Protein AF-A0A3G8WJI6-F1 (afdb_monomer_lite)

Foldseek 3Di:
DDDDCVVVFDADQPEKDKDWPDDDQFWTWIDIHHHPNHDDDDDDDPDDAWDADPDAKDWDADPNDTDIDGDDDGTIGDTDDPDD

Sequence (84 aa):
MQNNFLNHLVFSKEKPSTYVIKKTDKIQQIAVGLGEKTLLKKHITPVPTNLVMVKGSIFFKINGEENLFRKEILLISLWIQNTR

Secondary structure (DSSP, 8-state):
----GGGG----SSS-EEEEEEE-SSEEEEEEE--TTPPPPP---SS-----B-SSEEEEEETTEEEEEES-B----EE-----

Organism: NCBI:txid536441

pLDDT: mean 70.84, std 17.35, range [28.14, 88.88]

Radius of gyration: 13.67 Å; chains: 1; bounding box: 39×40×25 Å

Structure (mmCIF, N/CA/C/O backbone):
data_AF-A0A3G8WJI6-F1
#
_entry.id   AF-A0A3G8WJI6-F1
#
loop_
_atom_site.group_PDB
_atom_site.id
_atom_site.type_symbol
_atom_site.label_atom_id
_atom_site.label_alt_id
_atom_site.label_comp_id
_atom_site.label_asym_id
_atom_site.label_entity_id
_atom_site.label_seq_id
_atom_site.pdbx_PDB_ins_code
_atom_site.Cartn_x
_atom_site.Cartn_y
_atom_site.Cartn_z
_atom_site.occupancy
_atom_site.B_iso_or_equiv
_atom_site.auth_seq_id
_atom_site.auth_comp_id
_atom_site.auth_asym_id
_atom_site.auth_atom_id
_atom_site.pdbx_PDB_model_num
ATOM 1 N N . MET A 1 1 ? -7.824 -24.429 1.780 1.00 39.72 1 MET A N 1
ATOM 2 C CA . MET A 1 1 ? -8.399 -23.156 2.268 1.00 39.72 1 MET A CA 1
ATOM 3 C C . MET A 1 1 ? -7.814 -22.022 1.445 1.00 39.72 1 MET A C 1
ATOM 5 O O . MET A 1 1 ? -6.599 -21.954 1.319 1.00 39.72 1 MET A O 1
ATOM 9 N N . GLN A 1 2 ? -8.652 -21.204 0.809 1.00 47.03 2 GLN A N 1
ATOM 10 C CA . GLN A 1 2 ? -8.200 -20.099 -0.039 1.00 47.03 2 GLN A CA 1
ATOM 11 C C . GLN A 1 2 ? -7.767 -18.932 0.862 1.00 47.03 2 GLN A C 1
ATOM 13 O O . GLN A 1 2 ? -8.552 -18.459 1.680 1.00 47.03 2 GLN A O 1
ATOM 18 N N . ASN A 1 3 ? -6.497 -18.531 0.778 1.00 58.47 3 ASN A N 1
ATOM 19 C CA . ASN A 1 3 ? -5.895 -17.562 1.694 1.00 58.47 3 ASN A CA 1
ATOM 20 C C . ASN A 1 3 ? -6.377 -16.141 1.342 1.00 58.47 3 ASN A C 1
ATOM 22 O O . ASN A 1 3 ? -5.950 -15.573 0.337 1.00 58.47 3 ASN A O 1
ATOM 26 N N . ASN A 1 4 ? -7.301 -15.582 2.127 1.00 83.62 4 ASN A N 1
ATOM 27 C CA . ASN A 1 4 ? -7.850 -14.246 1.889 1.00 83.62 4 ASN A CA 1
ATOM 28 C C . ASN A 1 4 ? -7.053 -13.189 2.668 1.00 83.62 4 ASN A C 1
ATOM 30 O O . ASN A 1 4 ? -7.210 -13.052 3.881 1.00 83.62 4 ASN A O 1
ATOM 34 N N . PHE A 1 5 ? -6.226 -12.411 1.964 1.00 82.44 5 PHE A N 1
ATOM 35 C CA . PHE A 1 5 ? -5.377 -11.377 2.572 1.00 82.44 5 PHE A CA 1
ATOM 36 C C . PHE A 1 5 ? -6.169 -10.279 3.303 1.00 82.44 5 PHE A C 1
ATOM 38 O O . PHE A 1 5 ? -5.611 -9.600 4.163 1.00 82.44 5 PHE A O 1
ATOM 45 N N . LEU A 1 6 ? -7.462 -10.106 2.999 1.00 83.31 6 LEU A N 1
ATOM 46 C CA . LEU A 1 6 ? -8.314 -9.110 3.656 1.00 83.31 6 LEU A CA 1
ATOM 47 C C . LEU A 1 6 ? -8.457 -9.361 5.160 1.00 83.31 6 LEU A C 1
ATOM 49 O O . LEU A 1 6 ? -8.596 -8.406 5.918 1.00 83.31 6 LEU A O 1
ATOM 53 N N . ASN A 1 7 ? -8.361 -10.619 5.597 1.00 88.75 7 ASN A N 1
ATOM 54 C CA . ASN A 1 7 ? -8.478 -10.989 7.008 1.00 88.75 7 ASN A CA 1
ATOM 55 C C . ASN A 1 7 ? -7.279 -10.519 7.852 1.00 88.75 7 ASN A C 1
ATOM 57 O O . ASN A 1 7 ? -7.344 -10.550 9.077 1.00 88.75 7 ASN A O 1
ATOM 61 N N . HIS A 1 8 ? -6.190 -10.086 7.210 1.00 88.88 8 HIS A N 1
ATOM 62 C CA . HIS A 1 8 ? -4.987 -9.583 7.876 1.00 88.88 8 HIS A CA 1
ATOM 63 C C . HIS A 1 8 ? -4.925 -8.051 7.939 1.00 88.88 8 HIS A C 1
ATOM 65 O O . HIS A 1 8 ? -3.966 -7.498 8.477 1.00 88.88 8 HIS A O 1
ATOM 71 N N . LEU A 1 9 ? -5.918 -7.356 7.378 1.00 86.62 9 LEU A N 1
ATOM 72 C CA . LEU A 1 9 ? -5.961 -5.898 7.345 1.00 86.62 9 LEU A CA 1
ATOM 73 C C . LEU A 1 9 ? -6.918 -5.344 8.397 1.00 86.62 9 LEU A C 1
ATOM 75 O O . LEU A 1 9 ? -8.019 -5.850 8.601 1.00 86.62 9 LEU A O 1
ATOM 79 N N . VAL A 1 10 ? -6.509 -4.234 9.008 1.00 87.31 10 VAL A N 1
ATOM 80 C CA . VAL A 1 10 ? -7.338 -3.443 9.922 1.00 87.31 10 VAL A CA 1
ATOM 81 C C . VAL A 1 10 ? -7.650 -2.105 9.262 1.00 87.31 10 VAL A C 1
ATOM 83 O O . VAL A 1 10 ? -6.746 -1.350 8.899 1.00 87.31 10 VAL A O 1
ATOM 86 N N . PHE A 1 11 ? -8.936 -1.798 9.111 1.00 85.75 11 PHE A N 1
ATOM 87 C CA . PHE A 1 11 ? -9.413 -0.549 8.517 1.00 85.75 11 PHE A CA 1
ATOM 88 C C . PHE A 1 11 ? -9.651 0.486 9.624 1.00 85.75 11 PHE A C 1
ATOM 90 O O . PHE A 1 11 ? -10.777 0.705 10.064 1.00 85.75 11 PHE A O 1
ATOM 97 N N . SER A 1 12 ? -8.563 1.081 10.115 1.00 81.88 12 SER A N 1
ATOM 98 C CA . SER A 1 12 ? -8.576 2.109 11.165 1.00 81.88 12 SER A CA 1
ATOM 99 C C . SER A 1 12 ? -8.566 3.515 10.565 1.00 81.88 12 SER A C 1
ATOM 101 O O . SER A 1 12 ? -7.932 3.735 9.535 1.00 81.88 12 SER A O 1
ATOM 103 N N . LYS A 1 13 ? -9.229 4.471 11.233 1.00 81.44 13 LYS A N 1
ATOM 104 C CA . LYS A 1 13 ? -9.181 5.901 10.873 1.00 81.44 13 LYS A CA 1
ATOM 105 C C . LYS A 1 13 ? -7.841 6.558 11.232 1.00 81.44 13 LYS A C 1
ATOM 107 O O . LYS A 1 13 ? -7.509 7.595 10.668 1.00 81.44 13 LYS A O 1
ATOM 112 N N . GLU A 1 14 ? -7.066 5.954 12.132 1.00 82.25 14 GLU A N 1
ATOM 113 C CA . GLU A 1 14 ? -5.839 6.537 12.689 1.00 82.25 14 GLU A CA 1
ATOM 114 C C . GLU A 1 14 ? -4.616 6.320 11.796 1.00 82.25 14 GLU A C 1
ATOM 116 O O . GLU A 1 14 ? -3.825 7.240 11.587 1.00 82.25 14 GLU A O 1
ATOM 121 N N . LYS A 1 15 ? -4.436 5.101 11.270 1.00 81.62 15 LYS A N 1
ATOM 122 C CA . LYS A 1 15 ? -3.267 4.744 10.458 1.00 81.62 15 LYS A CA 1
ATOM 123 C C . LYS A 1 15 ? -3.574 3.653 9.430 1.00 81.62 15 LYS A C 1
ATOM 125 O O . LYS A 1 15 ? -4.364 2.754 9.729 1.00 81.62 15 LYS A O 1
ATOM 130 N N . PRO A 1 16 ? -2.913 3.678 8.256 1.00 83.81 16 PRO A N 1
ATOM 131 C CA . PRO A 1 16 ? -2.959 2.568 7.314 1.00 83.81 16 PRO A CA 1
ATOM 132 C C . PRO A 1 16 ? -2.442 1.274 7.951 1.00 83.81 16 PRO A C 1
ATOM 134 O O . PRO A 1 16 ? -1.429 1.289 8.655 1.00 83.81 16 PRO A O 1
ATOM 137 N N . SER A 1 17 ? -3.095 0.152 7.663 1.00 86.12 17 SER A N 1
ATOM 138 C CA . SER A 1 17 ? -2.533 -1.180 7.907 1.00 86.12 17 SER A CA 1
ATOM 139 C C . SER A 1 17 ? -1.884 -1.714 6.636 1.00 86.12 17 SER A C 1
ATOM 141 O O . SER A 1 17 ? -2.305 -1.376 5.529 1.00 86.12 17 SER A O 1
ATOM 143 N N . THR A 1 18 ? -0.852 -2.542 6.776 1.00 85.44 18 THR A N 1
ATOM 144 C CA . THR A 1 18 ? -0.193 -3.186 5.639 1.00 85.44 18 THR A CA 1
ATOM 145 C C . THR A 1 18 ? -0.015 -4.673 5.893 1.00 85.44 18 THR A C 1
ATOM 147 O O . THR A 1 18 ? 0.215 -5.105 7.021 1.00 85.44 18 THR A O 1
ATOM 150 N N . TYR A 1 19 ? -0.116 -5.464 4.831 1.00 86.75 19 TYR A N 1
ATOM 151 C CA . TYR A 1 19 ? 0.139 -6.897 4.865 1.00 86.75 19 TYR A CA 1
ATOM 152 C C . TYR A 1 19 ? 0.928 -7.306 3.626 1.00 86.75 19 TYR A C 1
ATOM 154 O O . TYR A 1 19 ? 0.544 -6.986 2.503 1.00 86.75 19 TYR A O 1
ATOM 162 N N . VAL A 1 20 ? 2.043 -8.008 3.814 1.00 87.69 20 VAL A N 1
ATOM 163 C CA . VAL A 1 20 ? 2.864 -8.492 2.701 1.00 87.69 20 VAL A CA 1
ATOM 164 C C . VAL A 1 20 ? 2.244 -9.780 2.163 1.00 87.69 20 VAL A C 1
ATOM 166 O O . VAL A 1 20 ? 2.323 -10.821 2.804 1.00 87.69 20 VAL A O 1
ATOM 169 N N . ILE A 1 21 ? 1.653 -9.710 0.970 1.00 88.12 21 ILE A N 1
ATOM 170 C CA . ILE A 1 21 ? 1.102 -10.870 0.254 1.00 88.12 21 ILE A CA 1
ATOM 171 C C . ILE A 1 21 ? 2.242 -11.750 -0.273 1.00 88.12 21 ILE A C 1
ATOM 173 O O . ILE A 1 21 ? 2.197 -12.974 -0.174 1.00 88.12 21 ILE A O 1
ATOM 177 N N . LYS A 1 22 ? 3.269 -11.126 -0.861 1.00 86.12 22 LYS A N 1
ATOM 178 C CA . LYS A 1 22 ? 4.423 -11.821 -1.442 1.00 86.12 22 LYS A CA 1
ATOM 179 C C . LYS A 1 22 ? 5.656 -10.939 -1.353 1.00 86.12 22 LYS A C 1
ATOM 181 O O . LYS A 1 22 ? 5.571 -9.739 -1.585 1.00 86.12 22 LYS A O 1
ATOM 186 N N . LYS A 1 23 ? 6.816 -11.514 -1.052 1.00 85.31 23 LYS A N 1
ATOM 187 C CA . LYS A 1 23 ? 8.096 -10.805 -1.129 1.00 85.31 23 LYS A CA 1
ATOM 188 C C . LYS A 1 23 ? 9.186 -11.751 -1.610 1.00 85.31 23 LYS A C 1
ATOM 190 O O . LYS A 1 23 ? 9.319 -12.856 -1.105 1.00 85.31 23 LYS A O 1
ATOM 195 N N . THR A 1 24 ? 9.914 -11.298 -2.616 1.00 87.12 24 THR A N 1
ATOM 196 C CA . THR A 1 24 ? 11.056 -11.936 -3.273 1.00 87.12 24 THR A CA 1
ATOM 197 C C . THR A 1 24 ? 11.999 -10.824 -3.727 1.00 87.12 24 THR A C 1
ATOM 199 O O . THR A 1 24 ? 11.624 -9.651 -3.690 1.00 87.12 24 THR A O 1
ATOM 202 N N . ASP A 1 25 ? 13.166 -11.182 -4.247 1.00 82.31 25 ASP A N 1
ATOM 203 C CA . ASP A 1 25 ? 14.151 -10.204 -4.727 1.00 82.31 25 ASP A CA 1
ATOM 204 C C . ASP A 1 25 ? 13.680 -9.404 -5.953 1.00 82.31 25 ASP A C 1
ATOM 206 O O . ASP A 1 25 ? 14.237 -8.355 -6.253 1.00 82.31 25 ASP A O 1
ATOM 210 N N . LYS A 1 26 ? 12.658 -9.898 -6.668 1.00 80.88 26 LYS A N 1
ATOM 211 C CA . LYS A 1 26 ? 12.113 -9.276 -7.891 1.00 80.88 26 LYS A CA 1
ATOM 212 C C . LYS A 1 26 ? 10.739 -8.641 -7.673 1.00 80.88 26 LYS A C 1
ATOM 214 O O . LYS A 1 26 ? 10.381 -7.645 -8.291 1.00 80.88 26 LYS A O 1
ATOM 219 N N . ILE A 1 27 ? 9.937 -9.249 -6.806 1.00 81.56 27 ILE A N 1
ATOM 220 C CA . ILE A 1 27 ? 8.530 -8.907 -6.591 1.00 81.56 27 ILE A CA 1
ATOM 221 C C . ILE A 1 27 ? 8.312 -8.692 -5.105 1.00 81.56 27 ILE A C 1
ATOM 223 O O . ILE A 1 27 ? 8.600 -9.581 -4.304 1.00 81.56 27 ILE A O 1
ATOM 227 N N . GLN A 1 28 ? 7.690 -7.582 -4.747 1.00 84.31 28 GLN A N 1
ATOM 228 C CA . GLN A 1 28 ? 7.082 -7.397 -3.434 1.00 84.31 28 GLN A CA 1
ATOM 229 C C . GLN A 1 28 ? 5.577 -7.210 -3.665 1.00 84.31 28 GLN A C 1
ATOM 231 O O . GLN A 1 28 ? 5.168 -6.879 -4.744 1.00 84.31 28 GLN A O 1
ATOM 236 N N . GLN A 1 29 ? 4.664 -7.527 -2.774 1.00 85.50 29 GLN A N 1
ATOM 237 C CA . GLN A 1 29 ? 3.231 -7.309 -3.004 1.00 85.50 29 GLN A CA 1
ATOM 238 C C . GLN A 1 29 ? 2.653 -7.012 -1.648 1.00 85.50 29 GLN A C 1
ATOM 240 O O . GLN A 1 29 ? 2.790 -7.824 -0.732 1.00 85.50 29 GLN A O 1
ATOM 245 N N . ILE A 1 30 ? 2.069 -5.831 -1.507 1.00 85.75 30 ILE A N 1
ATOM 246 C CA . ILE A 1 30 ? 1.566 -5.347 -0.230 1.00 85.75 30 ILE A CA 1
ATOM 247 C C . ILE A 1 30 ? 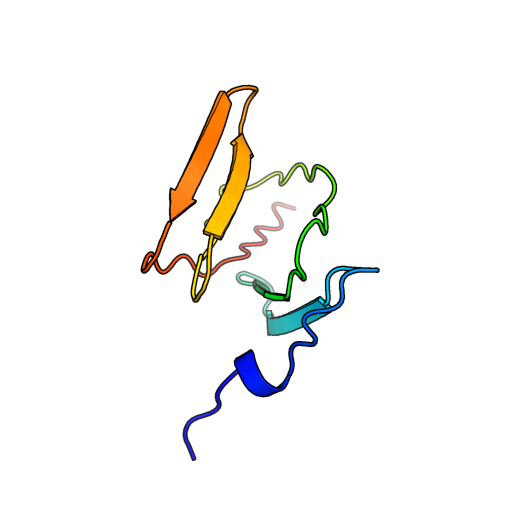0.093 -5.012 -0.406 1.00 85.75 30 ILE A C 1
ATOM 249 O O . ILE A 1 30 ? -0.286 -4.292 -1.326 1.00 85.75 30 ILE A O 1
ATOM 253 N N . ALA A 1 31 ? -0.729 -5.536 0.491 1.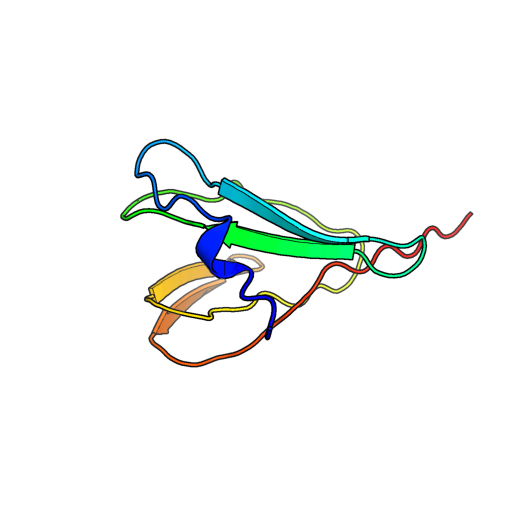00 87.25 31 ALA A N 1
ATOM 254 C CA . ALA A 1 31 ? -2.086 -5.075 0.688 1.00 87.25 31 ALA A CA 1
ATOM 255 C C . ALA A 1 31 ? -2.067 -3.918 1.688 1.00 87.25 31 ALA A C 1
ATOM 257 O O . ALA A 1 31 ? -1.375 -3.996 2.704 1.00 87.25 31 ALA A O 1
ATOM 258 N N . VAL A 1 32 ? -2.829 -2.862 1.416 1.00 85.75 32 VAL A N 1
ATOM 259 C CA . VAL A 1 32 ? -2.954 -1.705 2.306 1.00 85.75 32 VAL A CA 1
ATOM 260 C C . VAL A 1 32 ? -4.417 -1.549 2.702 1.00 85.75 32 VAL A C 1
ATOM 262 O O . VAL A 1 32 ? -5.288 -1.462 1.838 1.00 85.75 32 VAL A O 1
ATOM 265 N N . GLY A 1 33 ? -4.691 -1.525 4.004 1.00 87.06 33 GLY A N 1
ATOM 266 C CA . GLY A 1 33 ? -6.007 -1.236 4.561 1.00 87.06 33 GLY A CA 1
ATOM 267 C C . GLY A 1 33 ? -6.091 0.226 4.980 1.00 87.06 33 GLY A C 1
ATOM 268 O O . GLY A 1 33 ? -5.310 0.677 5.816 1.00 87.06 33 GLY A O 1
ATOM 269 N N . LEU A 1 34 ? -7.042 0.965 4.407 1.00 85.31 34 LEU A N 1
ATOM 270 C CA . LEU A 1 34 ? -7.301 2.368 4.732 1.00 85.31 34 LEU A CA 1
ATOM 271 C C . LEU A 1 34 ? -8.691 2.505 5.347 1.00 85.31 34 LEU A C 1
ATOM 273 O O . LEU A 1 34 ? -9.677 2.063 4.756 1.00 85.31 34 LEU A O 1
ATOM 277 N N . GLY A 1 35 ? -8.770 3.111 6.530 1.00 82.62 35 GLY A N 1
ATOM 278 C CA . GLY A 1 35 ? -10.039 3.548 7.089 1.00 82.62 35 GLY A CA 1
ATOM 279 C C . GLY A 1 35 ? -10.542 4.829 6.428 1.00 82.62 35 GLY A C 1
ATOM 280 O O . GLY A 1 35 ? -9.865 5.484 5.633 1.00 82.62 35 GLY A O 1
ATOM 281 N N . GLU A 1 36 ? -11.772 5.193 6.768 1.00 79.81 36 GLU A N 1
ATOM 282 C CA . GLU A 1 36 ? -12.391 6.421 6.285 1.00 79.81 36 GLU A CA 1
ATOM 283 C C . GLU A 1 36 ? -11.550 7.647 6.686 1.00 79.81 36 GLU A C 1
ATOM 285 O O . GLU A 1 36 ? -11.201 7.803 7.857 1.00 79.81 36 GLU A O 1
ATOM 290 N N . LYS A 1 37 ? -11.259 8.529 5.720 1.00 77.00 37 LYS A N 1
ATOM 291 C CA . LYS A 1 37 ? -10.438 9.747 5.887 1.00 77.00 37 LYS A CA 1
ATOM 292 C C . LYS A 1 37 ? -8.962 9.497 6.229 1.00 77.00 37 LYS A C 1
ATOM 294 O O . LYS A 1 37 ? -8.232 10.452 6.486 1.00 77.00 37 LYS A O 1
ATOM 299 N N . THR A 1 38 ? -8.493 8.251 6.189 1.00 75.00 38 THR A N 1
ATOM 300 C CA . THR A 1 38 ? -7.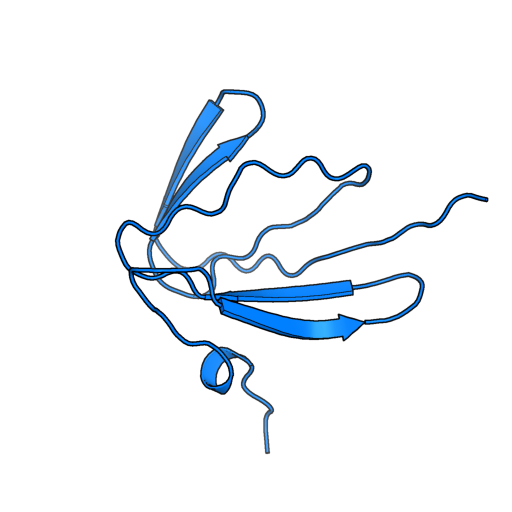072 7.939 6.359 1.00 75.00 38 THR A CA 1
ATOM 301 C C . THR A 1 38 ?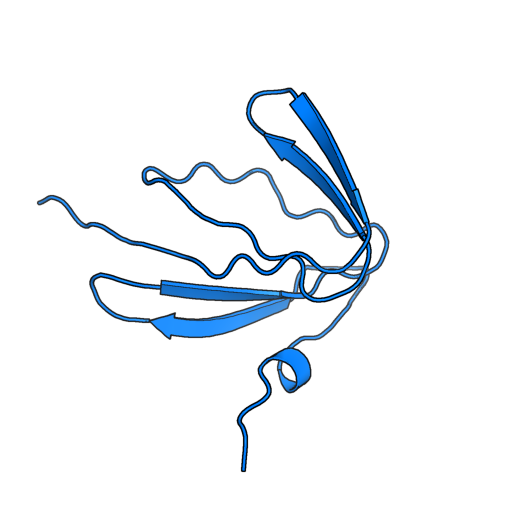 -6.297 8.260 5.085 1.00 75.00 38 THR A C 1
ATOM 303 O O . THR A 1 38 ? -6.677 7.862 3.986 1.00 75.00 38 THR A O 1
ATOM 306 N N . LEU A 1 39 ? -5.175 8.962 5.243 1.00 72.81 39 LEU A N 1
ATOM 307 C CA . LEU A 1 39 ? -4.279 9.337 4.153 1.00 72.81 39 LEU A CA 1
ATOM 308 C C . LEU A 1 39 ? -3.065 8.409 4.116 1.00 72.81 39 LEU A C 1
ATOM 310 O O . LEU A 1 39 ? -2.356 8.250 5.112 1.00 72.81 39 LEU A O 1
ATOM 314 N N . LEU A 1 40 ? -2.782 7.847 2.942 1.00 75.19 40 LEU A N 1
ATOM 315 C CA . LEU A 1 40 ? -1.480 7.254 2.665 1.00 75.19 40 LEU A CA 1
ATOM 316 C C . LEU A 1 40 ? -0.538 8.378 2.224 1.00 75.19 40 LEU A C 1
ATOM 318 O O . LEU A 1 40 ? -0.799 9.057 1.230 1.00 75.19 40 LEU A O 1
ATOM 322 N N . LYS A 1 41 ? 0.534 8.614 2.988 1.00 68.56 41 LYS A N 1
ATOM 323 C CA . LYS A 1 41 ? 1.500 9.678 2.676 1.00 68.56 41 LYS A CA 1
ATOM 324 C C . LYS A 1 41 ? 2.105 9.468 1.285 1.00 68.56 41 LYS A C 1
ATOM 326 O O . LYS A 1 41 ? 2.324 8.333 0.865 1.00 68.56 41 LYS A O 1
ATOM 331 N N . LYS A 1 42 ? 2.406 10.579 0.601 1.00 63.59 42 LYS A N 1
ATOM 332 C CA . LYS A 1 42 ? 3.055 10.586 -0.716 1.00 63.59 42 LYS A CA 1
ATOM 333 C C . LYS A 1 42 ? 4.311 9.716 -0.675 1.00 63.59 42 LYS A C 1
ATOM 335 O O . LYS A 1 42 ? 5.203 9.945 0.138 1.00 63.59 42 LYS A O 1
ATOM 340 N N . HIS A 1 43 ? 4.368 8.746 -1.573 1.00 69.19 43 HIS A N 1
ATOM 341 C CA . HIS A 1 43 ? 5.505 7.861 -1.760 1.00 69.19 43 HIS A CA 1
ATOM 342 C C . HIS A 1 43 ? 6.000 8.007 -3.200 1.00 69.19 43 HIS A C 1
ATOM 344 O O . HIS A 1 43 ? 5.195 8.079 -4.127 1.00 69.19 43 HIS A O 1
ATOM 350 N N . ILE A 1 44 ? 7.319 8.087 -3.372 1.00 61.69 44 ILE A N 1
ATOM 351 C CA . ILE A 1 44 ? 7.980 8.037 -4.675 1.00 61.69 44 ILE A CA 1
ATOM 352 C C . ILE A 1 44 ? 8.632 6.663 -4.770 1.00 61.69 44 ILE A C 1
ATOM 354 O O . ILE A 1 44 ? 9.442 6.301 -3.917 1.00 61.69 44 ILE A O 1
ATOM 358 N N . THR A 1 45 ? 8.254 5.910 -5.795 1.00 67.62 45 THR A N 1
ATOM 359 C CA . THR A 1 45 ? 8.848 4.616 -6.130 1.00 67.62 45 THR A CA 1
ATOM 360 C C . THR A 1 45 ? 9.758 4.800 -7.346 1.00 67.62 45 THR A C 1
ATOM 362 O O . THR A 1 45 ? 9.350 5.467 -8.299 1.00 67.62 45 THR A O 1
ATOM 365 N N . PRO A 1 46 ? 10.986 4.250 -7.338 1.00 67.69 46 PRO A N 1
ATOM 366 C CA . PRO A 1 46 ? 11.912 4.361 -8.465 1.00 67.69 46 PRO A CA 1
ATOM 367 C C . PRO A 1 46 ? 11.504 3.483 -9.656 1.00 67.69 46 PRO A C 1
ATOM 369 O O . PRO A 1 46 ? 12.108 3.576 -10.720 1.00 67.69 46 PRO A O 1
ATOM 372 N N . VAL A 1 47 ? 10.498 2.619 -9.484 1.00 70.50 47 VAL A N 1
ATOM 373 C CA . VAL A 1 47 ? 10.050 1.670 -10.504 1.00 70.50 47 VAL A CA 1
ATOM 374 C C . VAL A 1 47 ? 8.540 1.767 -10.731 1.00 70.50 47 VAL A C 1
ATOM 376 O O . VAL A 1 47 ? 7.786 2.029 -9.785 1.00 70.50 47 VAL A O 1
ATOM 379 N N . PRO A 1 48 ? 8.061 1.519 -11.965 1.00 69.81 48 PRO A N 1
ATOM 380 C CA . PRO A 1 48 ? 6.632 1.454 -12.252 1.00 69.81 48 PRO A CA 1
ATOM 381 C C . PRO A 1 48 ? 5.904 0.512 -11.286 1.00 69.81 48 PRO A C 1
ATOM 383 O O . PRO A 1 48 ? 6.358 -0.600 -11.016 1.00 69.81 48 PRO A O 1
ATOM 386 N N . THR A 1 49 ? 4.788 0.979 -10.730 1.00 71.06 49 THR A N 1
ATOM 387 C CA . THR A 1 49 ? 4.040 0.296 -9.666 1.00 71.06 49 THR A CA 1
ATOM 388 C C . THR A 1 49 ? 2.546 0.364 -9.977 1.00 71.06 49 THR A C 1
ATOM 390 O O . THR A 1 49 ? 2.040 1.396 -10.409 1.00 71.06 49 THR A O 1
ATOM 393 N N . ASN A 1 50 ? 1.839 -0.734 -9.728 1.00 73.88 50 ASN A N 1
ATOM 394 C CA . ASN A 1 50 ? 0.394 -0.889 -9.905 1.00 73.88 50 ASN A CA 1
ATOM 395 C C . ASN A 1 50 ? -0.330 -0.823 -8.537 1.00 73.88 50 ASN A C 1
ATOM 397 O O . ASN A 1 50 ? 0.088 -1.484 -7.588 1.00 73.88 50 ASN A O 1
ATOM 401 N N . LEU A 1 51 ? -1.422 -0.063 -8.409 1.00 75.88 51 LEU A N 1
ATOM 402 C CA . LEU A 1 51 ? -2.117 0.196 -7.125 1.00 75.88 51 LEU A CA 1
ATOM 403 C C . LEU A 1 51 ? -3.555 -0.357 -7.046 1.00 75.88 51 LEU A C 1
ATOM 405 O O . LEU A 1 51 ? -4.400 0.255 -7.663 1.00 75.88 51 LEU A O 1
ATOM 409 N N . VAL A 1 52 ? -3.882 -1.461 -6.347 1.00 74.69 52 VAL A N 1
ATOM 410 C CA . VAL A 1 52 ? -5.222 -2.108 -6.446 1.00 74.69 52 VAL A CA 1
ATOM 411 C C . VAL A 1 52 ? -6.244 -1.318 -5.662 1.00 74.69 52 VAL A C 1
ATOM 413 O O . VAL A 1 52 ? -5.973 -1.022 -4.501 1.00 74.69 52 VAL A O 1
ATOM 416 N N . MET A 1 53 ? -7.485 -1.209 -6.146 1.00 78.19 53 MET A N 1
ATOM 417 C CA . MET A 1 53 ? -8.627 -1.062 -5.245 1.00 78.19 53 MET A CA 1
ATOM 418 C C . MET A 1 53 ? -9.543 -2.293 -5.220 1.00 78.19 53 MET A C 1
ATOM 420 O O . MET A 1 53 ? -10.415 -2.486 -6.060 1.00 78.19 53 MET A O 1
ATOM 424 N N . VAL A 1 54 ? -9.405 -3.094 -4.163 1.00 78.38 54 VAL A N 1
ATOM 425 C CA . VAL A 1 54 ? -10.200 -4.322 -3.982 1.00 78.38 54 VAL A CA 1
ATOM 426 C C . VAL A 1 54 ? -11.631 -3.993 -3.554 1.00 78.38 54 VAL A C 1
ATOM 428 O O . VAL A 1 54 ? -12.586 -4.631 -3.984 1.00 78.38 54 VAL A O 1
ATOM 431 N N . LYS A 1 55 ? -11.788 -3.001 -2.671 1.00 79.06 55 LYS A N 1
ATOM 432 C CA . LYS A 1 55 ? -13.074 -2.616 -2.088 1.00 79.06 55 LYS A CA 1
ATOM 433 C C . LYS A 1 55 ? -13.047 -1.148 -1.675 1.00 79.06 55 LYS A C 1
ATOM 435 O O . LYS A 1 55 ? -12.059 -0.682 -1.117 1.00 79.06 55 LYS A O 1
ATOM 440 N N . GLY A 1 56 ? -14.170 -0.465 -1.885 1.00 80.50 56 GLY A N 1
ATOM 441 C CA . GLY A 1 56 ? -14.401 0.899 -1.415 1.00 80.50 56 GLY A CA 1
ATOM 442 C C . GLY A 1 56 ? -14.197 1.960 -2.494 1.00 80.50 56 GLY A C 1
ATOM 443 O O . GLY A 1 56 ? -14.509 1.745 -3.667 1.00 80.50 56 GLY A O 1
ATOM 444 N N . SER A 1 57 ? -13.731 3.123 -2.053 1.00 80.12 57 SER A N 1
ATOM 445 C CA . SER A 1 57 ? -13.417 4.284 -2.882 1.00 80.12 57 SER A CA 1
ATOM 446 C C . S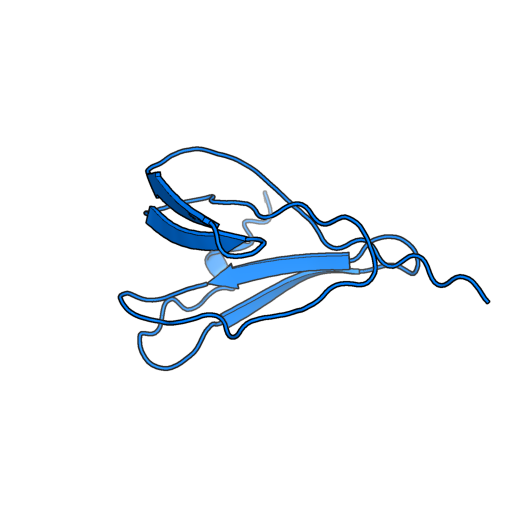ER A 1 57 ? -12.205 5.002 -2.305 1.00 80.12 57 SER A C 1
ATOM 448 O O . SER A 1 57 ? -12.074 5.086 -1.083 1.00 80.12 57 SER A O 1
ATOM 450 N N . ILE A 1 58 ? -11.358 5.558 -3.166 1.00 79.62 58 ILE A N 1
ATOM 451 C CA . ILE A 1 58 ? -10.176 6.322 -2.764 1.00 79.62 58 ILE A CA 1
ATOM 452 C C . ILE A 1 58 ? -10.058 7.571 -3.630 1.00 79.62 58 ILE A C 1
ATOM 454 O O . ILE A 1 58 ? -10.345 7.541 -4.829 1.00 79.62 58 ILE A O 1
ATOM 458 N N . PHE A 1 59 ? -9.598 8.651 -3.011 1.00 79.56 59 PHE A N 1
ATOM 459 C CA . PHE A 1 59 ? -9.031 9.785 -3.724 1.00 79.56 59 PHE A CA 1
ATOM 460 C C . PHE A 1 59 ? -7.532 9.557 -3.851 1.00 79.56 59 PHE A C 1
ATOM 462 O O . PHE A 1 59 ? -6.856 9.317 -2.847 1.00 79.56 59 PHE A O 1
ATOM 469 N N . PHE A 1 60 ? -7.014 9.614 -5.072 1.00 76.94 60 PHE A N 1
ATOM 470 C CA . PHE A 1 60 ? -5.597 9.414 -5.328 1.00 76.94 60 PHE A CA 1
ATOM 471 C C . PHE A 1 60 ? -5.033 10.551 -6.169 1.00 76.94 60 PHE A C 1
ATOM 473 O O . PHE A 1 60 ? -5.698 11.054 -7.071 1.00 76.94 60 PHE A O 1
ATOM 480 N N . LYS A 1 61 ? -3.798 10.956 -5.861 1.00 73.06 61 LYS A N 1
ATOM 481 C CA . LYS A 1 61 ? -3.091 12.012 -6.584 1.00 73.06 61 LYS A CA 1
ATOM 482 C C . LYS A 1 61 ? -1.802 11.456 -7.174 1.00 73.06 61 LYS A C 1
ATOM 484 O O . LYS A 1 61 ? -0.895 11.101 -6.421 1.00 73.06 61 LYS A O 1
ATOM 489 N N . ILE A 1 62 ? -1.716 11.396 -8.501 1.00 72.06 62 ILE A N 1
ATOM 490 C CA . ILE A 1 62 ? -0.518 10.965 -9.243 1.0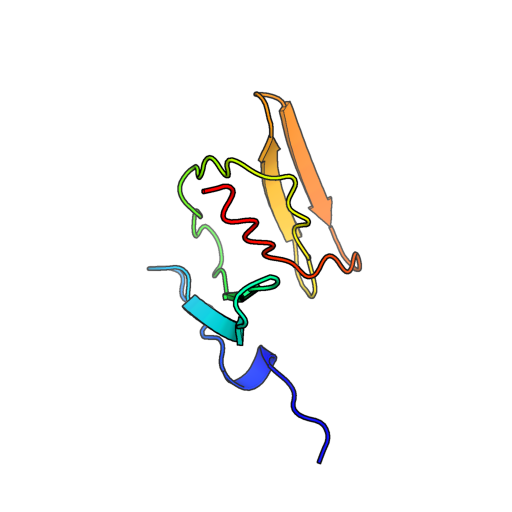0 72.06 62 ILE A CA 1
ATOM 491 C C . ILE A 1 62 ? -0.048 12.147 -10.068 1.00 72.06 62 ILE A C 1
ATOM 493 O O . ILE A 1 62 ? -0.846 12.760 -10.760 1.00 72.06 62 ILE A O 1
ATOM 497 N N . ASN A 1 63 ? 1.237 12.492 -9.978 1.00 71.62 63 ASN A N 1
ATOM 498 C CA . ASN A 1 63 ? 1.845 13.556 -10.788 1.00 71.62 63 ASN A CA 1
ATOM 499 C C . ASN A 1 63 ? 1.109 14.911 -10.740 1.00 71.62 63 ASN A C 1
ATOM 501 O O . ASN A 1 63 ? 1.198 15.702 -11.667 1.00 71.62 63 ASN A O 1
ATOM 505 N N . GLY A 1 64 ? 0.411 15.201 -9.638 1.00 72.00 64 GLY A N 1
ATOM 506 C CA . GLY A 1 64 ? -0.353 16.441 -9.477 1.00 72.00 64 GLY A CA 1
ATOM 507 C C . GLY A 1 64 ? -1.811 16.353 -9.929 1.00 72.00 64 GLY A C 1
ATOM 508 O O . GLY A 1 64 ? -2.588 17.225 -9.550 1.00 72.00 64 GLY A O 1
ATOM 509 N N . GLU A 1 65 ? -2.203 15.285 -10.619 1.00 74.94 65 GLU A N 1
ATOM 510 C CA . GLU A 1 65 ? -3.574 15.040 -11.066 1.00 74.94 65 GLU A CA 1
ATOM 511 C C . GLU A 1 65 ? -4.373 14.274 -10.011 1.00 74.94 65 GLU A C 1
ATOM 513 O O . GLU A 1 65 ? -3.933 13.240 -9.496 1.00 74.94 65 GLU A O 1
ATOM 518 N N . GLU A 1 66 ? -5.556 14.788 -9.684 1.00 72.44 66 GLU A N 1
ATOM 519 C CA . GLU A 1 66 ? -6.467 14.206 -8.701 1.00 72.44 66 GLU A CA 1
ATOM 520 C C . GLU A 1 66 ? -7.497 13.321 -9.393 1.00 72.44 66 GLU A C 1
ATOM 522 O O . GLU A 1 66 ? -8.235 13.761 -10.269 1.00 72.44 66 GLU A O 1
ATOM 527 N N . ASN A 1 67 ? -7.551 12.059 -8.977 1.00 71.50 67 ASN A N 1
ATOM 528 C CA . ASN A 1 67 ? -8.420 11.050 -9.555 1.00 71.50 67 ASN A CA 1
ATOM 529 C C . ASN A 1 67 ? -9.246 10.380 -8.449 1.00 71.50 67 ASN A C 1
ATOM 531 O O . ASN A 1 67 ? -8.719 9.988 -7.401 1.00 71.50 67 ASN A O 1
ATOM 535 N N . LEU A 1 68 ? -10.553 10.243 -8.683 1.00 72.25 68 LEU A N 1
ATOM 536 C CA . LEU A 1 68 ? -11.480 9.563 -7.782 1.00 72.25 68 LEU A CA 1
ATOM 537 C C . LEU A 1 68 ? -11.885 8.217 -8.371 1.00 72.25 68 LEU A C 1
ATOM 539 O O . LEU A 1 68 ? -12.560 8.156 -9.396 1.00 72.25 68 LEU A O 1
ATOM 543 N N . PHE A 1 69 ? -11.535 7.143 -7.673 1.00 70.50 69 PHE A N 1
ATOM 544 C CA . PHE A 1 69 ? -11.876 5.785 -8.084 1.00 70.50 69 PHE A CA 1
ATOM 545 C C . PHE A 1 69 ? -12.989 5.226 -7.193 1.00 70.50 69 PHE A C 1
ATOM 547 O O . PHE A 1 69 ? -12.903 5.293 -5.960 1.00 70.50 69 PHE A O 1
ATOM 554 N N . ARG A 1 70 ? -14.043 4.671 -7.808 1.00 63.75 70 ARG A N 1
ATOM 555 C CA . ARG A 1 70 ? -15.163 4.016 -7.113 1.00 63.75 70 ARG A CA 1
ATOM 556 C C . ARG A 1 70 ? -15.446 2.641 -7.733 1.00 63.75 70 ARG A C 1
ATOM 558 O O . ARG A 1 70 ? -15.859 2.582 -8.881 1.00 63.75 70 ARG A O 1
ATOM 565 N N . LYS A 1 71 ? -15.292 1.595 -6.907 1.00 54.16 71 LYS A N 1
ATOM 566 C CA . LYS A 1 71 ? -15.600 0.161 -7.116 1.00 54.16 71 LYS A CA 1
ATOM 567 C C . LYS A 1 71 ? -14.904 -0.598 -8.266 1.00 54.16 71 LYS A C 1
ATOM 569 O O . LYS A 1 71 ? -14.819 -0.145 -9.393 1.00 54.16 71 LYS A O 1
ATOM 574 N N . GLU A 1 72 ? -14.485 -1.812 -7.886 1.00 43.47 72 GLU A N 1
ATOM 575 C CA . GLU A 1 72 ? -14.004 -2.958 -8.679 1.00 43.47 72 GLU A CA 1
ATOM 576 C C . GLU A 1 72 ? -12.925 -2.664 -9.726 1.00 43.47 72 GLU A C 1
ATOM 578 O O . GLU A 1 72 ? -13.141 -2.819 -10.923 1.00 43.47 72 GLU A O 1
ATOM 583 N N . ILE A 1 73 ? -11.713 -2.325 -9.266 1.00 42.47 73 ILE A N 1
ATOM 584 C CA . ILE A 1 73 ? -10.516 -2.396 -10.116 1.00 42.47 73 ILE A CA 1
ATOM 585 C C . ILE A 1 73 ? -9.369 -3.061 -9.347 1.00 42.47 73 ILE A C 1
ATOM 587 O O . ILE A 1 73 ? -8.878 -2.526 -8.356 1.00 42.47 73 ILE A O 1
ATOM 591 N N . LEU A 1 74 ? -8.918 -4.226 -9.829 1.00 37.12 74 LEU A N 1
ATOM 592 C CA . LEU A 1 74 ? -7.783 -4.997 -9.309 1.00 37.12 74 LEU A CA 1
ATOM 593 C C . LEU A 1 74 ? -6.429 -4.366 -9.740 1.00 37.12 74 LEU A C 1
ATOM 595 O O . LEU A 1 74 ? -6.218 -4.196 -10.930 1.00 37.12 74 LEU A O 1
ATOM 599 N N . LEU A 1 75 ? -5.468 -4.081 -8.850 1.00 41.94 75 LEU A N 1
ATOM 600 C CA . LEU A 1 75 ? -4.082 -3.701 -9.206 1.00 41.94 75 LEU A CA 1
ATOM 601 C C . LEU A 1 75 ? -2.959 -4.129 -8.215 1.00 41.94 75 LEU A C 1
ATOM 603 O O . LEU A 1 75 ? -2.470 -3.384 -7.377 1.00 41.94 75 LEU A O 1
ATOM 607 N N . ILE A 1 76 ? -2.538 -5.386 -8.230 1.00 40.22 76 ILE A N 1
ATOM 608 C CA . ILE A 1 76 ? -1.560 -5.888 -7.248 1.00 40.22 76 ILE A CA 1
ATOM 609 C C . ILE A 1 76 ? -0.170 -5.350 -7.619 1.00 40.22 76 ILE A C 1
ATOM 611 O O . ILE A 1 76 ? 0.253 -5.596 -8.745 1.00 40.22 76 ILE A O 1
ATOM 615 N N . SER A 1 77 ? 0.582 -4.698 -6.717 1.00 37.03 77 SER A N 1
ATOM 616 C CA . SER A 1 77 ? 2.055 -4.678 -6.827 1.00 37.03 77 SER A CA 1
ATOM 617 C C . SER A 1 77 ? 2.817 -4.203 -5.584 1.00 37.03 77 SER A C 1
ATOM 619 O O . SER A 1 77 ? 2.321 -3.453 -4.751 1.00 37.03 77 SER A O 1
ATOM 621 N N . LEU A 1 78 ? 4.053 -4.681 -5.492 1.00 31.64 78 LEU A N 1
ATOM 622 C CA . LEU A 1 78 ? 5.319 -3.958 -5.615 1.00 31.64 78 LEU A CA 1
ATOM 623 C C . LEU A 1 78 ? 6.213 -4.711 -6.650 1.00 31.64 78 LEU A C 1
ATOM 625 O O . LEU A 1 78 ? 6.196 -5.931 -6.802 1.00 31.64 78 LEU A O 1
ATOM 629 N N . TRP A 1 79 ? 7.067 -4.008 -7.370 1.00 28.14 79 TRP A N 1
ATOM 630 C CA . TRP A 1 79 ? 8.259 -4.616 -7.969 1.00 28.14 79 TRP A CA 1
ATOM 631 C C . TRP A 1 79 ? 9.448 -3.951 -7.289 1.00 28.14 79 TRP A C 1
ATOM 633 O O . TRP A 1 79 ? 9.397 -2.758 -7.008 1.00 28.14 79 TRP A O 1
ATOM 643 N N . ILE A 1 80 ? 10.491 -4.711 -6.978 1.00 31.70 80 ILE A N 1
ATOM 644 C CA . ILE A 1 80 ? 11.807 -4.138 -6.696 1.00 31.70 80 ILE A CA 1
ATOM 645 C C . ILE A 1 80 ? 12.701 -4.713 -7.781 1.00 31.70 80 ILE A C 1
ATOM 647 O O . ILE A 1 80 ? 12.933 -5.917 -7.811 1.00 31.70 80 ILE A O 1
ATOM 651 N N . GLN A 1 81 ? 13.184 -3.867 -8.688 1.00 30.72 81 GLN A N 1
ATOM 652 C CA . GLN A 1 81 ? 14.403 -4.191 -9.415 1.00 30.72 81 GLN A CA 1
ATOM 653 C C . GLN A 1 81 ? 15.546 -3.462 -8.731 1.00 30.72 81 GLN A C 1
ATOM 655 O O . GLN A 1 81 ? 15.657 -2.242 -8.793 1.00 30.72 81 GLN A O 1
ATOM 660 N N . ASN A 1 82 ? 16.360 -4.252 -8.041 1.00 33.34 82 ASN A N 1
ATOM 661 C CA . ASN A 1 82 ? 17.679 -3.855 -7.600 1.00 33.34 82 ASN A CA 1
ATOM 662 C C . ASN A 1 82 ? 18.591 -3.913 -8.833 1.00 33.34 82 ASN A C 1
ATOM 664 O O . ASN A 1 82 ? 19.038 -4.992 -9.228 1.00 33.34 82 ASN A O 1
ATOM 668 N N . THR A 1 83 ? 18.805 -2.785 -9.503 1.00 36.81 83 THR A N 1
ATOM 669 C CA . THR A 1 83 ? 19.956 -2.650 -10.399 1.00 36.81 83 THR A CA 1
ATOM 670 C C . THR A 1 83 ? 21.136 -2.210 -9.548 1.00 36.81 83 THR A C 1
ATOM 672 O O . THR A 1 83 ? 21.043 -1.179 -8.892 1.00 36.81 83 THR A O 1
ATOM 675 N N . ARG A 1 84 ? 22.149 -3.086 -9.547 1.00 37.88 84 ARG A N 1
ATOM 676 C CA . ARG A 1 84 ? 23.463 -3.036 -8.882 1.00 37.88 84 ARG A CA 1
ATOM 677 C C . ARG A 1 84 ? 23.968 -1.659 -8.471 1.00 37.88 84 ARG A C 1
ATOM 679 O O . ARG A 1 84 ? 23.919 -0.744 -9.318 1.00 37.88 84 ARG A O 1
#